Protein AF-A0A1D6JGY8-F1 (afdb_monomer)

Sequence (132 aa):
MLLACAIQQKCKVVDLGIAEDTEESLKEHMDAALRSNADIIITSGGVSMGDRDLVKPCLAKMGKIHFEKIQMKPGKPLTFAEITTQDTPKPSKTVLAFGLPGNPVSCIVCFNLFVVPAIRLLSGWSNPHLQR

Secondary structure (DSSP, 8-state):
-HHHHHHHTT----------SSHHHHHHHHHHHHHTT-SEEEEESS-SSSTT--HHHHHHHHSEEEES--S-SS-TT-EEEEEEE--TTSPPEEEEEEEE-SSHHHHHHHIIIIIHHHHHHHTT-S--SPP-

InterPro domains:
  IPR001453 MoaB/Mog domain [PF00994] (1-120)
  IPR001453 MoaB/Mog domain [SM00852] (1-121)
  IPR008284 Molybdenum cofactor biosynthesis, conserved site [PS01079] (48-81)
  IPR036425 MoaB/Mog-like domain superfamily [G3DSA:3.40.980.10] (1-124)
  IPR036425 MoaB/Mog-like domain superfamily [SSF53218] (1-127)
  IPR038987 Molybdopterin biosynthesis protein MoeA-like [PTHR10192] (1-131)

pLDDT: mean 91.51, std 8.68, range [50.84, 97.94]

Nearest PDB structures (foldseek):
  6gbf-assembly1_A-2  TM=9.812E-01  e=2.760E-16  Arabidopsis thaliana
  6etd-assembly1_A-2  TM=9.806E-01  e=3.335E-16  Arabidopsis thaliana
  6gax-assembly1_A-2  TM=9.807E-01  e=5.184E-16  Arabidopsis thaliana
  6gb4-assembly1_A-2  TM=9.794E-01  e=7.105E-16  Arabidopsis thaliana
  6gbc-assembly1_A-2  TM=9.746E-01  e=6.671E-16  Arabidopsis thaliana

Solvent-accessible surface area (backbone atoms only — not comparable to full-atom values): 7660 Å² total; per-residue (Å²): 109,68,67,59,56,42,48,73,71,70,49,90,83,83,86,84,81,81,66,54,94,43,71,66,45,42,48,54,51,52,53,51,45,62,73,67,68,53,59,66,48,78,49,69,31,41,32,74,90,56,100,61,36,51,48,54,61,51,47,52,75,63,27,50,65,78,43,56,60,49,100,54,83,74,38,34,34,35,26,38,32,44,29,70,46,83,46,93,94,53,79,68,42,74,28,42,35,37,34,26,30,60,53,69,70,24,26,54,48,43,39,58,73,50,48,49,29,50,53,30,45,76,69,67,44,92,72,30,66,82,86,129

Mean predicted aligned error: 4.15 Å

Radius of gyration: 14.37 Å; Cα contacts (8 Å, |Δi|>4): 210; chains: 1; bounding box: 39×30×35 Å

Organism: Zea mays (NCBI:txid4577)

Foldseek 3Di:
DVVVVCVVLVDDDDDLDDFDLDLVSVLVSVVVCVVVVAQEAEAEALQDPDPSSNPVVSLVVQFAKPDQADPDPPWGRKTKTWGWDDDPPDPIGIHIYIYTYNPPVNRVVCCLQPVQLVSCVVVVHPDSGDDD

Structure (mmCIF, N/CA/C/O backbone):
data_AF-A0A1D6JGY8-F1
#
_entry.id   AF-A0A1D6JGY8-F1
#
loop_
_atom_site.group_PDB
_atom_site.id
_atom_site.type_symbol
_atom_site.label_atom_id
_atom_site.label_alt_id
_atom_site.label_comp_id
_atom_site.label_asym_id
_atom_site.label_entity_id
_atom_site.label_seq_id
_atom_site.pdbx_PDB_ins_code
_atom_site.Cartn_x
_atom_site.Cartn_y
_atom_site.Cartn_z
_atom_site.occupancy
_atom_site.B_iso_or_equiv
_atom_site.auth_seq_id
_atom_site.auth_comp_id
_atom_site.auth_asym_id
_atom_site.auth_atom_id
_atom_site.pdbx_PDB_model_num
ATOM 1 N N . MET A 1 1 ? 0.970 9.750 -10.241 1.00 94.19 1 MET A N 1
ATOM 2 C CA . MET A 1 1 ? 1.275 8.463 -10.917 1.00 94.19 1 MET A CA 1
ATOM 3 C C . MET A 1 1 ? 0.310 7.354 -10.501 1.00 94.19 1 MET A C 1
ATOM 5 O O . MET A 1 1 ? -0.418 6.877 -11.361 1.00 94.19 1 MET A O 1
ATOM 9 N N . LEU A 1 2 ? 0.266 6.962 -9.219 1.00 96.06 2 LEU A N 1
ATOM 10 C CA . LEU A 1 2 ? -0.591 5.861 -8.743 1.00 96.06 2 LEU A CA 1
ATOM 11 C C . LEU A 1 2 ? -2.083 6.078 -9.020 1.00 96.06 2 LEU A C 1
ATOM 13 O O . LEU A 1 2 ? -2.740 5.153 -9.486 1.00 96.06 2 LEU A O 1
ATOM 17 N N . LEU A 1 3 ? -2.584 7.306 -8.843 1.00 95.88 3 LEU A N 1
ATOM 18 C CA . LEU A 1 3 ? -3.966 7.667 -9.188 1.00 95.88 3 LEU A CA 1
ATOM 19 C C . LEU A 1 3 ? -4.303 7.301 -10.642 1.00 95.88 3 LEU A C 1
ATOM 21 O O . LEU A 1 3 ? -5.279 6.606 -10.898 1.00 95.88 3 LEU A O 1
ATOM 25 N N . ALA A 1 4 ? -3.448 7.692 -11.592 1.00 96.44 4 ALA A N 1
ATOM 26 C CA . ALA A 1 4 ? -3.633 7.370 -13.006 1.00 96.44 4 ALA A CA 1
ATOM 27 C C . ALA A 1 4 ? -3.590 5.853 -13.264 1.00 96.44 4 ALA A C 1
ATOM 29 O O . ALA A 1 4 ? -4.406 5.343 -14.027 1.00 96.44 4 ALA A O 1
ATOM 30 N N . CYS A 1 5 ? -2.690 5.123 -12.596 1.00 95.56 5 CYS A N 1
ATOM 31 C CA . CYS A 1 5 ? -2.596 3.665 -12.724 1.00 95.56 5 CYS A CA 1
ATOM 32 C C . CYS A 1 5 ? -3.869 2.968 -12.212 1.00 95.56 5 CYS A C 1
ATOM 34 O O . CYS A 1 5 ? -4.387 2.074 -12.875 1.00 95.56 5 CYS A O 1
ATOM 36 N N . ALA A 1 6 ? -4.412 3.401 -11.070 1.00 95.00 6 ALA A N 1
ATOM 37 C CA . ALA A 1 6 ? -5.653 2.862 -10.512 1.00 95.00 6 ALA A CA 1
ATOM 38 C C . ALA A 1 6 ? -6.878 3.193 -11.385 1.00 95.00 6 ALA A C 1
ATOM 40 O O . ALA A 1 6 ? -7.715 2.323 -11.630 1.00 95.00 6 ALA A O 1
ATOM 41 N N . ILE A 1 7 ? -6.946 4.409 -11.940 1.00 95.44 7 ILE A N 1
ATOM 42 C CA . ILE A 1 7 ? -7.990 4.803 -12.902 1.00 95.44 7 ILE A CA 1
ATOM 43 C C . ILE A 1 7 ? -7.931 3.932 -14.166 1.00 95.44 7 ILE A C 1
ATOM 45 O O . ILE A 1 7 ? -8.968 3.513 -14.683 1.00 95.44 7 ILE A O 1
ATOM 49 N N . GLN A 1 8 ? -6.732 3.599 -14.657 1.00 96.31 8 GLN A N 1
ATOM 50 C CA . GLN A 1 8 ? -6.571 2.685 -15.794 1.00 96.31 8 GLN A CA 1
ATOM 51 C C . GLN A 1 8 ? -7.096 1.272 -15.495 1.00 96.31 8 GLN A C 1
ATOM 53 O O . GLN A 1 8 ? -7.629 0.633 -16.400 1.00 96.31 8 GLN A O 1
ATOM 58 N N . GLN A 1 9 ? -7.037 0.822 -14.235 1.00 95.88 9 GLN A N 1
ATOM 59 C CA . GLN A 1 9 ? -7.661 -0.431 -13.780 1.00 95.88 9 GLN A CA 1
ATOM 60 C C . GLN A 1 9 ? -9.172 -0.312 -13.509 1.00 95.88 9 GLN A C 1
ATOM 62 O O . GLN A 1 9 ? -9.779 -1.263 -13.027 1.00 95.88 9 GLN A O 1
ATOM 67 N N . LYS A 1 10 ? -9.797 0.829 -13.839 1.00 96.12 10 LYS A N 1
ATOM 68 C CA . LYS A 1 10 ? -11.237 1.098 -13.666 1.00 96.12 10 LYS A CA 1
ATOM 69 C C . LYS A 1 10 ? -11.708 1.100 -12.206 1.00 96.12 10 LYS A C 1
ATOM 71 O O . LYS A 1 10 ? -12.894 0.922 -11.942 1.00 96.12 10 LYS A O 1
ATOM 76 N N . CYS A 1 11 ? -10.805 1.352 -11.259 1.00 96.00 11 CYS A N 1
ATOM 77 C CA . CYS A 1 11 ? -11.160 1.498 -9.851 1.00 96.00 11 CYS A CA 1
ATOM 78 C C . CYS A 1 11 ? -11.744 2.887 -9.559 1.00 96.00 11 CYS A C 1
ATOM 80 O O . CYS A 1 11 ? -11.301 3.892 -10.120 1.00 96.00 11 CYS A O 1
ATOM 82 N N . LYS A 1 12 ? -12.676 2.961 -8.600 1.00 96.44 12 LYS A N 1
ATOM 83 C CA . LYS A 1 12 ? -13.001 4.221 -7.919 1.00 96.44 12 LYS A CA 1
ATOM 84 C C . LYS A 1 12 ? -11.840 4.570 -6.989 1.00 96.44 12 LYS A C 1
ATOM 86 O O . LYS A 1 12 ? -11.458 3.752 -6.159 1.00 96.44 12 LYS A O 1
ATOM 91 N N . VAL A 1 13 ? -11.291 5.773 -7.128 1.00 96.44 13 VAL A N 1
ATOM 92 C CA . VAL A 1 13 ? -10.118 6.215 -6.365 1.00 96.44 13 VAL A CA 1
ATOM 93 C C . VAL A 1 13 ? -10.528 7.284 -5.357 1.00 96.44 13 VAL A C 1
ATOM 95 O O . VAL A 1 13 ? -11.271 8.202 -5.699 1.00 96.44 13 VAL A O 1
ATOM 98 N N . VAL A 1 14 ? -10.039 7.154 -4.125 1.00 97.00 14 VAL A N 1
ATOM 99 C CA . VAL A 1 14 ? -10.120 8.179 -3.080 1.00 97.00 14 VAL A CA 1
ATOM 100 C C . VAL A 1 14 ? -8.701 8.685 -2.860 1.00 97.00 14 VAL A C 1
ATOM 102 O O . VAL A 1 14 ? -7.843 7.925 -2.420 1.00 97.00 14 VAL A O 1
ATOM 105 N N . ASP A 1 15 ? -8.445 9.936 -3.230 1.00 96.94 15 ASP A N 1
ATOM 106 C CA . ASP A 1 15 ? -7.157 10.581 -2.983 1.00 96.94 15 ASP A CA 1
ATOM 107 C C . ASP A 1 15 ? -7.175 11.222 -1.593 1.00 96.94 15 ASP A C 1
ATOM 109 O O . ASP A 1 15 ? -8.022 12.071 -1.312 1.00 96.94 15 ASP A O 1
ATOM 113 N N . LEU A 1 16 ? -6.269 10.776 -0.724 1.00 96.62 16 LEU A N 1
ATOM 114 C CA . LEU A 1 16 ? -6.126 11.277 0.644 1.00 96.62 16 LEU A CA 1
ATOM 115 C C . LEU A 1 16 ? -4.956 12.257 0.784 1.00 96.62 16 LEU A C 1
ATOM 117 O O . LEU A 1 16 ? -4.721 12.749 1.879 1.00 96.62 16 LEU A O 1
ATOM 121 N N . GLY A 1 17 ? -4.245 12.571 -0.302 1.00 95.94 17 GLY A N 1
ATOM 122 C CA . GLY A 1 17 ? -3.151 13.534 -0.283 1.00 95.94 17 GLY A CA 1
ATOM 123 C C . GLY A 1 17 ? -1.853 12.994 0.321 1.00 95.94 17 GLY A C 1
ATOM 124 O O . GLY A 1 17 ? -1.526 11.811 0.205 1.00 95.94 17 GLY A O 1
ATOM 125 N N . ILE A 1 18 ? -1.065 13.905 0.895 1.00 95.94 18 ILE A N 1
ATOM 126 C CA . ILE A 1 18 ? 0.281 13.642 1.410 1.00 95.94 18 ILE A CA 1
ATOM 127 C C . ILE A 1 18 ? 0.218 13.633 2.938 1.00 95.94 18 ILE A C 1
ATOM 129 O O . ILE A 1 18 ? -0.041 14.671 3.542 1.00 95.94 18 ILE A O 1
ATOM 133 N N . ALA A 1 19 ? 0.503 12.479 3.542 1.00 94.31 19 ALA A N 1
ATOM 134 C CA . ALA A 1 19 ? 0.742 12.383 4.978 1.00 94.31 19 ALA A CA 1
ATOM 135 C C . ALA A 1 19 ? 2.126 12.949 5.324 1.00 94.31 19 ALA A C 1
ATOM 137 O O . ALA A 1 19 ? 3.085 12.772 4.568 1.00 94.31 19 ALA A O 1
ATOM 138 N N . GLU A 1 20 ? 2.233 13.611 6.472 1.00 93.38 20 GLU A N 1
ATOM 139 C CA . GLU A 1 20 ? 3.520 14.041 7.016 1.00 93.38 20 GLU A CA 1
ATOM 140 C C . GLU A 1 20 ? 4.299 12.839 7.577 1.00 93.38 20 GLU A C 1
ATOM 142 O O . GLU A 1 20 ? 3.717 11.800 7.896 1.00 93.38 20 GLU A O 1
ATOM 147 N N . ASP A 1 21 ? 5.617 12.983 7.751 1.00 90.44 21 ASP A N 1
ATOM 148 C CA . ASP A 1 21 ? 6.475 11.959 8.372 1.00 90.44 21 ASP A CA 1
ATOM 149 C C . ASP A 1 21 ? 6.296 11.908 9.910 1.00 90.44 21 ASP A C 1
ATOM 151 O O . ASP A 1 21 ? 7.268 11.945 10.670 1.00 90.44 21 ASP A O 1
ATOM 155 N N . THR A 1 22 ? 5.047 11.858 10.379 1.00 92.19 22 THR A N 1
ATOM 156 C CA . THR A 1 22 ? 4.652 11.747 11.792 1.00 92.19 22 THR A CA 1
ATOM 157 C C . THR A 1 22 ? 3.663 10.597 11.976 1.00 92.19 22 THR A C 1
ATOM 159 O O . THR A 1 22 ? 2.904 10.252 11.065 1.00 92.19 22 THR A O 1
ATOM 162 N N . GLU A 1 23 ? 3.678 9.951 13.148 1.00 90.75 23 GLU A N 1
ATOM 163 C CA . GLU A 1 23 ? 2.783 8.813 13.403 1.00 90.75 23 GLU A CA 1
ATOM 164 C C . GLU A 1 23 ? 1.320 9.264 13.420 1.00 90.75 23 GLU A C 1
ATOM 166 O O . GLU A 1 23 ? 0.444 8.553 12.928 1.00 90.75 23 GLU A O 1
ATOM 171 N N . GLU A 1 24 ? 1.073 10.458 13.955 1.00 93.50 24 GLU A N 1
ATOM 172 C CA . GLU A 1 24 ? -0.236 11.084 14.055 1.00 93.50 24 GLU A CA 1
ATOM 173 C C . GLU A 1 24 ? -0.826 11.336 12.665 1.00 93.50 24 GLU A C 1
ATOM 175 O O . GLU A 1 24 ? -1.913 10.837 12.369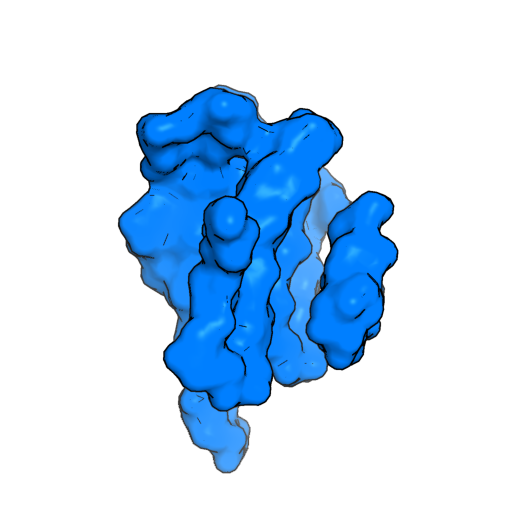 1.00 93.50 24 GLU A O 1
ATOM 180 N N . SER A 1 25 ? -0.083 12.018 11.783 1.00 9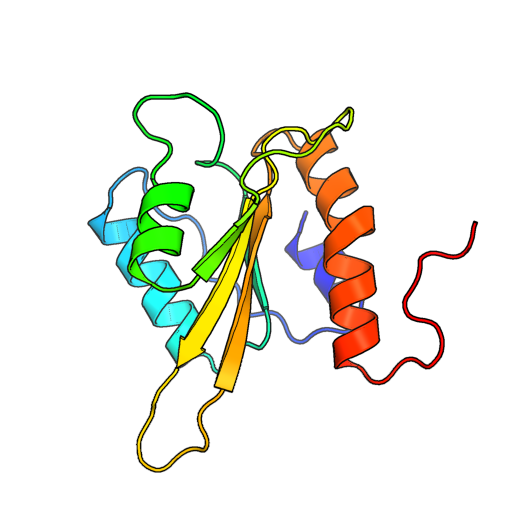4.81 25 SER A N 1
ATOM 181 C CA . SER A 1 25 ? -0.553 12.324 10.426 1.00 94.81 25 SER A CA 1
ATOM 182 C C . SER A 1 25 ? -0.825 11.048 9.632 1.00 94.81 25 SER A C 1
ATOM 184 O O . SER A 1 25 ? -1.879 10.909 9.005 1.00 94.81 25 SER A O 1
ATOM 186 N N . LEU A 1 26 ? 0.083 10.069 9.694 1.00 93.81 26 LEU A N 1
ATOM 187 C CA . LEU A 1 26 ? -0.093 8.810 8.980 1.00 93.81 26 LEU A CA 1
ATOM 188 C C . LEU A 1 26 ? -1.315 8.031 9.484 1.00 93.81 26 LEU A C 1
ATOM 190 O O . LEU A 1 26 ? -2.083 7.502 8.677 1.00 93.81 26 LEU A O 1
ATOM 194 N N . LYS A 1 27 ? -1.523 7.986 10.803 1.00 92.94 27 LYS A N 1
ATOM 195 C CA . LYS A 1 27 ? -2.691 7.336 11.399 1.00 92.94 27 LYS A CA 1
ATOM 196 C C . LYS A 1 27 ? -3.991 8.007 10.959 1.00 92.94 27 LYS A C 1
ATOM 198 O O . LYS A 1 27 ? -4.918 7.307 10.563 1.00 92.94 27 LYS A O 1
ATOM 203 N N . GLU A 1 28 ? -4.053 9.337 10.960 1.00 95.06 28 GLU A N 1
ATOM 204 C CA . GLU A 1 28 ? -5.239 10.079 10.513 1.00 95.06 28 GLU A CA 1
ATOM 205 C C . GLU A 1 28 ? -5.618 9.750 9.063 1.00 95.06 28 GLU A C 1
ATOM 207 O O . GLU A 1 28 ? -6.796 9.516 8.769 1.00 95.06 28 GLU A O 1
ATOM 212 N N . HIS A 1 29 ? -4.626 9.663 8.172 1.00 96.31 29 HIS A N 1
ATOM 213 C CA . HIS A 1 29 ? -4.835 9.288 6.773 1.00 96.31 29 HIS A CA 1
ATOM 214 C C . HIS A 1 29 ? -5.303 7.836 6.634 1.00 96.31 29 HIS A C 1
ATOM 216 O O . HIS A 1 29 ? -6.242 7.562 5.886 1.00 96.31 29 HIS A O 1
ATOM 222 N N . MET A 1 30 ? -4.699 6.899 7.369 1.00 93.38 30 MET A N 1
ATOM 223 C CA . MET A 1 30 ? -5.116 5.494 7.342 1.00 93.38 30 MET A CA 1
ATOM 224 C C . MET A 1 30 ? -6.540 5.312 7.885 1.00 93.38 30 MET A C 1
ATOM 226 O O . MET A 1 30 ? -7.354 4.619 7.273 1.00 93.38 30 MET A O 1
ATOM 230 N N . ASP A 1 31 ? -6.886 5.991 8.979 1.00 93.12 31 ASP A N 1
ATOM 231 C CA . ASP A 1 31 ? -8.235 5.965 9.544 1.00 93.12 31 ASP A CA 1
ATOM 232 C C . ASP A 1 31 ? -9.255 6.597 8.579 1.00 93.12 31 ASP A C 1
ATOM 234 O O . ASP A 1 31 ? -10.373 6.096 8.426 1.00 93.12 31 ASP A O 1
ATOM 238 N N . ALA A 1 32 ? -8.884 7.674 7.873 1.00 94.75 32 ALA A N 1
ATOM 239 C CA . ALA A 1 32 ? -9.710 8.252 6.813 1.00 94.75 32 ALA A CA 1
ATOM 240 C C . ALA A 1 32 ? -9.917 7.271 5.647 1.00 94.75 32 ALA A C 1
ATOM 242 O O . ALA A 1 32 ? -11.037 7.149 5.140 1.00 94.75 32 ALA A O 1
ATOM 243 N N . ALA A 1 33 ? -8.879 6.519 5.270 1.00 94.38 33 ALA A N 1
ATOM 244 C CA . ALA A 1 33 ? -8.966 5.482 4.249 1.00 94.38 33 ALA A CA 1
ATOM 245 C C . ALA A 1 33 ? -9.947 4.372 4.647 1.00 94.38 33 ALA A C 1
ATOM 247 O O . ALA A 1 33 ? -10.818 4.012 3.851 1.00 94.38 33 ALA A O 1
ATOM 248 N N . LEU A 1 34 ? -9.882 3.887 5.890 1.00 91.81 34 LEU A N 1
ATOM 249 C CA . LEU A 1 34 ? -10.809 2.873 6.400 1.00 91.81 34 LEU A CA 1
ATOM 250 C C . LEU A 1 34 ? -12.259 3.378 6.425 1.00 91.81 34 LEU A C 1
ATOM 252 O O . LEU A 1 34 ? -13.168 2.673 5.981 1.00 91.81 34 LEU A O 1
ATOM 256 N N . ARG A 1 35 ? -12.484 4.632 6.844 1.00 91.50 35 ARG A N 1
ATOM 257 C CA . ARG A 1 35 ? -13.817 5.264 6.816 1.00 91.50 35 ARG A CA 1
ATOM 258 C C . ARG A 1 35 ? -14.372 5.452 5.402 1.00 91.50 35 ARG A C 1
ATOM 260 O O . ARG A 1 35 ? -15.589 5.501 5.232 1.00 91.50 35 ARG A O 1
ATOM 267 N N . SER A 1 36 ? -13.514 5.527 4.384 1.00 91.50 36 SER A N 1
ATOM 268 C CA . SER A 1 36 ? -13.928 5.721 2.986 1.00 91.50 36 SER A CA 1
ATOM 269 C C . SER A 1 36 ? -14.561 4.481 2.330 1.00 91.50 36 SER A C 1
ATOM 271 O O . SER A 1 36 ? -14.998 4.551 1.180 1.00 91.50 36 SER A O 1
ATOM 273 N N . ASN A 1 37 ? -14.647 3.354 3.055 1.00 88.06 37 ASN A N 1
ATOM 274 C CA . ASN A 1 37 ? -15.117 2.058 2.556 1.00 88.06 37 ASN A CA 1
ATOM 275 C C . ASN A 1 37 ? -14.263 1.499 1.397 1.00 88.06 37 ASN A C 1
ATOM 277 O O . ASN A 1 37 ? -14.767 0.746 0.562 1.00 88.06 37 ASN A O 1
ATOM 281 N N . ALA A 1 38 ? -12.975 1.843 1.344 1.00 93.25 38 ALA A N 1
ATOM 282 C CA . ALA A 1 38 ? -12.037 1.282 0.375 1.00 93.25 38 ALA A CA 1
ATOM 283 C C . ALA A 1 38 ? -11.844 -0.234 0.578 1.00 93.25 38 ALA A C 1
ATOM 285 O O . ALA A 1 38 ? -12.002 -0.753 1.684 1.00 93.25 38 ALA A O 1
ATOM 286 N N . ASP A 1 39 ? -11.530 -0.955 -0.498 1.00 95.56 39 ASP A N 1
ATOM 287 C CA . ASP A 1 39 ? -11.136 -2.377 -0.456 1.00 95.56 39 ASP A CA 1
ATOM 288 C C . ASP A 1 39 ? -9.610 -2.542 -0.418 1.00 95.56 39 ASP A C 1
ATOM 290 O O . ASP A 1 39 ? -9.089 -3.528 0.103 1.00 95.56 39 ASP A O 1
ATOM 294 N N . ILE A 1 40 ? -8.892 -1.554 -0.963 1.00 97.56 40 ILE A N 1
ATOM 295 C CA . ILE A 1 40 ? -7.435 -1.512 -1.030 1.00 97.56 40 ILE A CA 1
ATOM 296 C C . ILE A 1 40 ? -6.949 -0.133 -0.577 1.00 97.56 40 ILE A C 1
ATOM 298 O O . ILE A 1 40 ? -7.420 0.889 -1.076 1.00 97.56 40 ILE A O 1
ATOM 302 N N . ILE A 1 41 ? -5.964 -0.114 0.316 1.00 97.44 41 ILE A N 1
ATOM 303 C CA . ILE A 1 41 ? -5.180 1.058 0.705 1.00 97.44 41 ILE A CA 1
ATOM 304 C C . ILE A 1 41 ? -3.795 0.932 0.073 1.00 97.44 41 ILE A C 1
ATOM 306 O O . ILE A 1 41 ? -3.162 -0.123 0.129 1.00 97.44 41 ILE A O 1
ATOM 310 N N . ILE A 1 42 ? -3.313 2.013 -0.534 1.00 97.44 42 ILE A N 1
ATOM 311 C CA . ILE A 1 42 ? -1.993 2.062 -1.161 1.00 97.44 42 ILE A CA 1
ATOM 312 C C . ILE A 1 42 ? -1.257 3.274 -0.612 1.00 97.44 42 ILE A C 1
ATOM 314 O O . ILE A 1 42 ? -1.723 4.400 -0.767 1.00 97.44 42 ILE A O 1
ATOM 318 N N . THR A 1 43 ? -0.088 3.046 -0.025 1.00 96.19 43 THR A N 1
ATOM 319 C CA . THR A 1 43 ? 0.853 4.111 0.325 1.00 96.19 43 THR A CA 1
ATOM 320 C C . THR A 1 43 ? 2.097 4.008 -0.550 1.00 96.19 43 THR A C 1
ATOM 322 O O . THR A 1 43 ? 2.393 2.953 -1.116 1.00 96.19 43 THR A O 1
ATOM 325 N N . SER A 1 44 ? 2.832 5.108 -0.698 1.00 94.06 44 SER A N 1
ATOM 326 C CA . SER A 1 44 ? 4.129 5.113 -1.374 1.00 94.06 44 SER A CA 1
ATOM 327 C C . SER A 1 44 ? 5.139 5.925 -0.581 1.00 94.06 44 SER A C 1
ATOM 329 O O . SER A 1 44 ? 4.863 7.079 -0.268 1.00 94.06 44 SER A O 1
ATOM 331 N N . GLY A 1 45 ? 6.312 5.351 -0.317 1.00 88.56 45 GLY A N 1
ATOM 332 C CA . GLY A 1 45 ? 7.288 5.947 0.602 1.00 88.56 45 GLY A CA 1
ATOM 333 C C . GLY A 1 45 ? 7.087 5.470 2.043 1.00 88.56 45 GLY A C 1
ATOM 334 O O . GLY A 1 45 ? 6.181 4.689 2.312 1.00 88.56 45 GLY A O 1
ATOM 335 N N . GLY A 1 46 ? 7.989 5.857 2.949 1.00 83.12 46 GLY A N 1
ATOM 336 C CA . GLY A 1 46 ? 7.910 5.500 4.376 1.00 83.12 46 GLY A CA 1
ATOM 337 C C . GLY A 1 46 ? 8.012 3.998 4.704 1.00 83.12 46 GLY A C 1
ATOM 338 O O . GLY A 1 46 ? 7.584 3.578 5.778 1.00 83.12 46 GLY A O 1
ATOM 339 N N . VAL A 1 47 ? 8.536 3.176 3.781 1.00 76.81 47 VAL A N 1
ATOM 340 C CA . VAL A 1 47 ? 8.659 1.704 3.900 1.00 76.81 47 VAL A CA 1
ATOM 341 C C . VAL A 1 47 ? 10.102 1.181 3.776 1.00 76.81 47 VAL A C 1
ATOM 343 O O . VAL A 1 47 ? 10.320 -0.020 3.622 1.00 76.81 47 VAL A O 1
ATOM 346 N N . SER A 1 48 ? 11.117 2.041 3.793 1.00 80.44 48 SER A N 1
ATOM 347 C CA . SER A 1 48 ? 12.521 1.671 3.544 1.00 80.44 48 SER A CA 1
ATOM 348 C C . SER A 1 48 ? 13.253 1.125 4.798 1.00 80.44 48 SER A C 1
ATOM 350 O O . SER A 1 48 ? 12.775 0.174 5.423 1.00 80.44 48 SER A O 1
ATOM 352 N N . MET A 1 49 ? 14.436 1.669 5.127 1.00 73.12 49 MET A N 1
ATOM 353 C CA . MET A 1 49 ? 15.201 1.426 6.362 1.00 73.12 49 MET A CA 1
ATOM 354 C C . MET A 1 49 ? 15.609 2.727 7.096 1.00 73.12 49 MET A C 1
ATOM 356 O O . MET A 1 49 ? 16.587 2.716 7.835 1.00 73.12 49 MET A O 1
ATOM 360 N N . GLY A 1 50 ? 14.969 3.859 6.812 1.00 71.00 50 GLY A N 1
ATOM 361 C CA . GLY A 1 50 ? 15.211 5.128 7.492 1.00 71.00 50 GLY A CA 1
ATOM 362 C C . GLY A 1 50 ? 14.430 5.245 8.802 1.00 71.00 50 GLY A C 1
ATOM 363 O O . GLY A 1 50 ? 13.382 4.628 8.977 1.00 71.00 50 GLY A O 1
ATOM 364 N N . ASP A 1 51 ? 14.909 6.108 9.694 1.00 64.38 51 ASP A N 1
ATOM 365 C CA . ASP A 1 51 ? 14.338 6.321 11.036 1.00 64.38 51 ASP A CA 1
ATOM 366 C C . ASP A 1 51 ? 12.885 6.835 11.022 1.00 64.38 51 ASP A C 1
ATOM 368 O O . ASP A 1 51 ? 12.197 6.802 12.037 1.00 64.38 51 ASP A O 1
ATOM 372 N N . ARG A 1 52 ? 12.407 7.301 9.861 1.00 74.00 52 ARG A N 1
ATOM 373 C CA . ARG A 1 52 ? 11.042 7.799 9.629 1.00 74.00 52 ARG A CA 1
ATOM 374 C C . ARG A 1 52 ? 10.179 6.859 8.787 1.00 74.00 52 ARG A C 1
ATOM 376 O O . ARG A 1 52 ? 9.182 7.282 8.210 1.00 74.00 52 ARG A O 1
ATOM 383 N N . ASP A 1 53 ? 10.532 5.580 8.688 1.00 83.56 53 ASP A N 1
ATOM 384 C CA . ASP A 1 53 ? 9.688 4.596 8.005 1.00 83.56 53 ASP A CA 1
ATOM 385 C C . ASP A 1 53 ? 8.510 4.155 8.879 1.00 83.56 53 ASP A C 1
ATOM 387 O O . ASP A 1 53 ? 8.456 3.042 9.405 1.00 83.56 53 ASP A O 1
ATOM 391 N N . LEU A 1 54 ? 7.547 5.064 9.023 1.00 90.00 54 LEU A N 1
ATOM 392 C CA . LEU A 1 54 ? 6.391 4.920 9.904 1.00 90.00 54 LEU A CA 1
ATOM 393 C C . LEU A 1 54 ? 5.283 4.034 9.312 1.00 90.00 54 LEU A C 1
ATOM 395 O O . LEU A 1 54 ? 4.396 3.590 10.040 1.00 90.00 54 LEU A O 1
ATOM 399 N N . VAL A 1 55 ? 5.335 3.703 8.015 1.00 91.19 55 VAL A N 1
ATOM 400 C CA . VAL A 1 55 ? 4.284 2.907 7.354 1.00 91.19 55 VAL A CA 1
ATOM 401 C C . VAL A 1 55 ? 4.232 1.482 7.882 1.00 91.19 55 VAL A C 1
ATOM 403 O O . VAL A 1 55 ? 3.149 0.997 8.195 1.00 91.19 55 VAL A O 1
ATOM 406 N N . LYS A 1 56 ? 5.376 0.808 8.028 1.00 90.81 56 LYS A N 1
ATOM 407 C CA . LYS A 1 56 ? 5.411 -0.564 8.562 1.00 90.81 56 LYS A CA 1
ATOM 408 C C . LYS A 1 56 ? 4.859 -0.656 9.986 1.00 90.81 56 LYS A C 1
ATOM 410 O O . LYS A 1 56 ? 3.930 -1.438 10.182 1.00 90.81 56 LYS A O 1
ATOM 415 N N . PRO A 1 57 ? 5.350 0.125 10.972 1.00 92.56 57 PRO A N 1
ATOM 416 C CA . PRO A 1 57 ? 4.809 0.052 12.324 1.00 92.56 57 PRO A CA 1
ATOM 417 C C . PRO A 1 57 ? 3.339 0.483 12.377 1.00 92.56 57 PRO A C 1
ATOM 419 O O . PRO A 1 57 ? 2.575 -0.110 13.132 1.00 92.56 57 PRO A O 1
ATOM 422 N N . CYS A 1 58 ? 2.908 1.449 11.557 1.00 92.69 58 CYS A N 1
ATOM 423 C CA . CYS A 1 58 ? 1.496 1.820 11.457 1.00 92.69 58 CYS A CA 1
ATOM 424 C C . CYS A 1 58 ? 0.636 0.640 10.969 1.00 92.69 58 CYS A C 1
ATOM 426 O O . CYS A 1 58 ? -0.315 0.252 11.646 1.00 92.69 58 CYS A O 1
ATOM 428 N N . LEU A 1 59 ? 1.020 -0.013 9.866 1.00 93.12 59 LEU A N 1
ATOM 429 C CA . LEU A 1 59 ? 0.317 -1.192 9.348 1.00 93.12 59 LEU A CA 1
ATOM 430 C C . LEU A 1 59 ? 0.317 -2.362 10.341 1.00 93.12 59 LEU A C 1
ATOM 432 O O . LEU A 1 59 ? -0.704 -3.031 10.479 1.00 93.12 59 LEU A O 1
ATOM 436 N N . ALA A 1 60 ? 1.418 -2.581 11.066 1.00 93.25 60 ALA A N 1
ATOM 437 C CA . ALA A 1 60 ? 1.515 -3.611 12.103 1.00 93.25 60 ALA A CA 1
ATOM 438 C C . ALA A 1 60 ? 0.568 -3.358 13.287 1.00 93.25 60 ALA A C 1
ATOM 440 O O . ALA A 1 60 ? 0.050 -4.305 13.873 1.00 93.25 60 ALA A O 1
ATOM 441 N N . LYS A 1 61 ? 0.343 -2.087 13.651 1.00 93.25 61 LYS A N 1
ATOM 442 C CA . LYS A 1 61 ? -0.610 -1.700 14.705 1.00 93.25 61 LYS A CA 1
ATOM 443 C C . LYS A 1 61 ? -2.063 -1.876 14.249 1.00 93.25 61 LYS A C 1
ATOM 445 O O . LYS A 1 61 ? -2.924 -2.155 15.076 1.00 93.25 61 LYS A O 1
ATOM 450 N N . MET A 1 62 ? -2.340 -1.684 12.959 1.00 91.31 62 MET A N 1
ATOM 451 C CA . MET A 1 62 ? -3.701 -1.698 12.406 1.00 91.31 62 MET A CA 1
ATOM 452 C C . MET A 1 62 ? -4.162 -3.079 11.932 1.00 91.31 62 MET A C 1
ATOM 454 O O . MET A 1 62 ? -5.363 -3.330 11.864 1.00 91.31 62 MET A O 1
ATOM 458 N N . GLY A 1 63 ? -3.238 -3.971 11.581 1.00 92.94 63 GLY A N 1
ATOM 459 C CA . GLY A 1 63 ? -3.580 -5.263 11.003 1.00 92.94 63 GLY A CA 1
ATOM 460 C C . GLY A 1 63 ? -2.423 -6.251 10.970 1.00 92.94 63 GLY A C 1
ATOM 461 O O . GLY A 1 63 ? -1.390 -6.087 11.618 1.00 92.94 63 GLY A O 1
ATOM 462 N N . LYS A 1 64 ? -2.607 -7.321 10.202 1.00 96.31 64 LYS A N 1
ATOM 463 C CA . LYS A 1 64 ? -1.635 -8.400 10.067 1.00 96.31 64 LYS A CA 1
ATOM 464 C C . LYS A 1 64 ? -0.704 -8.131 8.892 1.00 96.31 64 LYS A C 1
ATOM 466 O O . LYS A 1 64 ? -1.127 -8.172 7.740 1.00 96.31 64 LYS A O 1
ATOM 471 N N . ILE A 1 65 ? 0.581 -7.935 9.169 1.00 96.38 65 ILE A N 1
ATOM 472 C CA . ILE A 1 65 ? 1.615 -7.916 8.130 1.00 96.38 65 ILE A CA 1
ATOM 473 C C . ILE A 1 65 ? 1.880 -9.344 7.645 1.00 96.38 65 ILE A C 1
ATOM 475 O O . ILE A 1 65 ? 2.133 -10.249 8.438 1.00 96.38 65 ILE A O 1
ATOM 479 N N . HIS A 1 66 ? 1.856 -9.539 6.327 1.00 97.12 66 HIS A N 1
ATOM 480 C CA . HIS A 1 66 ? 2.225 -10.807 5.695 1.00 97.12 66 HIS A CA 1
ATOM 481 C C . HIS A 1 66 ? 3.695 -10.825 5.278 1.00 97.12 66 HIS A C 1
ATOM 483 O O . HIS A 1 66 ? 4.364 -11.846 5.412 1.00 97.12 66 HIS A O 1
ATOM 489 N N . PHE A 1 67 ? 4.199 -9.699 4.770 1.00 95.19 67 PHE A N 1
ATOM 490 C CA . PHE A 1 67 ? 5.612 -9.507 4.463 1.00 95.19 67 PHE A CA 1
ATOM 491 C C . PHE A 1 67 ? 5.956 -8.016 4.393 1.00 95.19 67 PHE A C 1
ATOM 493 O O . PHE A 1 67 ? 5.112 -7.183 4.073 1.00 95.19 67 PHE A O 1
ATOM 500 N N . GLU A 1 68 ? 7.225 -7.692 4.635 1.00 92.56 68 GLU A N 1
ATO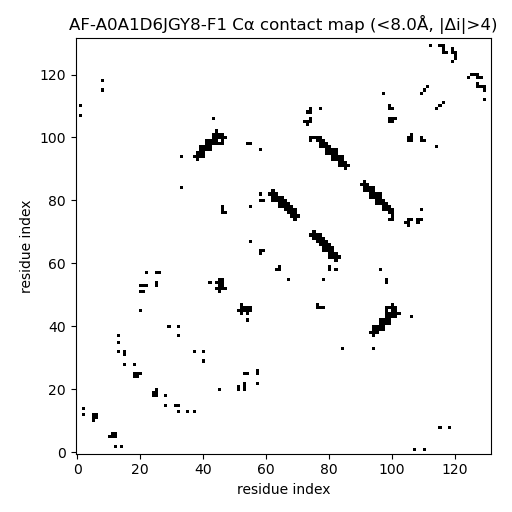M 501 C CA . GLU A 1 68 ? 7.764 -6.317 4.584 1.00 92.56 68 GLU A CA 1
ATOM 502 C C . GLU A 1 68 ? 8.902 -6.159 3.570 1.00 92.56 68 GLU A C 1
ATOM 504 O O . GLU A 1 68 ? 9.402 -5.058 3.319 1.00 92.56 68 GLU A O 1
ATOM 509 N N . LYS A 1 69 ? 9.391 -7.292 3.055 1.00 90.62 69 LYS A N 1
ATOM 510 C CA . LYS A 1 69 ? 10.477 -7.378 2.087 1.00 90.62 69 LYS A CA 1
ATOM 511 C C . LYS A 1 69 ? 10.233 -8.561 1.177 1.00 90.62 69 LYS A C 1
ATOM 513 O O . LYS A 1 69 ? 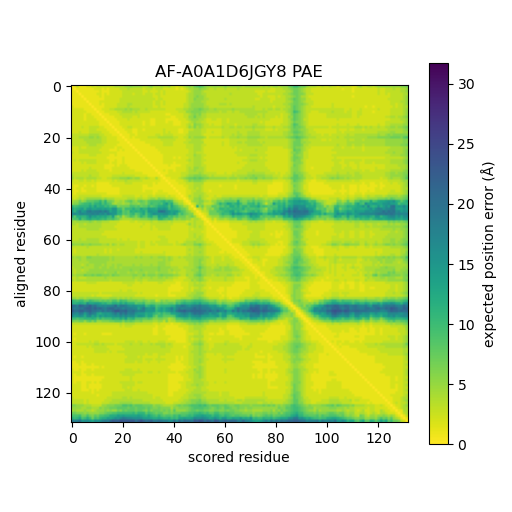9.794 -9.619 1.620 1.00 90.62 69 LYS A O 1
ATOM 518 N N . ILE A 1 70 ? 10.623 -8.393 -0.074 1.00 93.38 70 ILE A N 1
ATOM 519 C CA . ILE A 1 70 ? 10.557 -9.440 -1.085 1.00 93.38 70 ILE A CA 1
ATOM 520 C C . ILE A 1 70 ? 11.863 -9.514 -1.861 1.00 93.38 70 ILE A C 1
ATOM 522 O O . ILE A 1 70 ? 12.567 -8.517 -2.055 1.00 93.38 70 ILE A O 1
ATOM 526 N N . GLN A 1 71 ? 12.208 -10.723 -2.297 1.00 95.12 71 GLN A N 1
ATOM 527 C CA . GLN A 1 71 ? 13.407 -10.969 -3.085 1.00 95.12 71 GLN A CA 1
ATOM 528 C C . GLN A 1 71 ? 13.148 -10.601 -4.550 1.00 95.12 71 GLN A C 1
ATOM 530 O O . GLN A 1 71 ? 12.909 -11.454 -5.397 1.00 95.12 71 GLN A O 1
ATOM 535 N N . MET A 1 72 ? 13.177 -9.303 -4.843 1.00 93.12 72 MET A N 1
ATOM 536 C CA . MET A 1 72 ? 13.013 -8.779 -6.196 1.00 93.12 72 MET A CA 1
ATOM 537 C C . MET A 1 72 ? 13.877 -7.538 -6.433 1.00 93.12 72 MET A C 1
ATOM 539 O O . MET A 1 72 ? 14.303 -6.863 -5.490 1.00 93.12 72 MET A O 1
ATOM 543 N N . LYS A 1 73 ? 14.072 -7.188 -7.706 1.00 93.44 73 LYS A N 1
ATOM 544 C CA . LYS A 1 73 ? 14.677 -5.920 -8.120 1.00 93.44 73 LYS A CA 1
ATOM 545 C C . LYS A 1 73 ? 14.004 -5.402 -9.403 1.00 93.44 73 LYS A C 1
ATOM 547 O O . LYS A 1 73 ? 13.947 -6.168 -10.361 1.00 93.44 73 LYS A O 1
ATOM 552 N N . PRO A 1 74 ? 13.575 -4.123 -9.462 1.00 93.25 74 PRO A N 1
ATOM 553 C CA . PRO A 1 74 ? 13.416 -3.178 -8.343 1.00 93.25 74 PRO A CA 1
ATOM 554 C C . PRO A 1 74 ? 12.224 -3.565 -7.442 1.00 93.25 74 PRO A C 1
ATOM 556 O O . PRO A 1 74 ? 11.409 -4.373 -7.858 1.00 93.25 74 PRO A O 1
ATOM 559 N N . GLY A 1 75 ? 12.109 -3.004 -6.227 1.00 92.56 75 GLY A N 1
ATOM 560 C CA . GLY A 1 75 ? 10.912 -3.205 -5.382 1.00 92.56 75 GLY A CA 1
ATOM 561 C C . GLY A 1 75 ? 11.084 -3.959 -4.057 1.00 92.56 75 GLY A C 1
ATOM 562 O O . GLY A 1 75 ? 10.093 -4.278 -3.410 1.00 92.56 75 GLY A O 1
ATOM 563 N N . LYS A 1 76 ? 12.324 -4.210 -3.611 1.00 92.69 76 LYS A N 1
ATOM 564 C CA . LYS A 1 76 ? 12.622 -4.943 -2.363 1.00 92.69 76 LYS A CA 1
ATOM 565 C C . LYS A 1 76 ? 11.778 -4.540 -1.132 1.00 92.69 76 LYS A C 1
ATOM 567 O O . LYS A 1 76 ? 11.361 -5.464 -0.440 1.00 92.69 76 LYS A O 1
ATOM 572 N N . PRO A 1 77 ? 11.540 -3.249 -0.810 1.00 94.12 77 PRO A N 1
ATOM 573 C CA . PRO A 1 77 ? 10.842 -2.862 0.421 1.00 94.12 7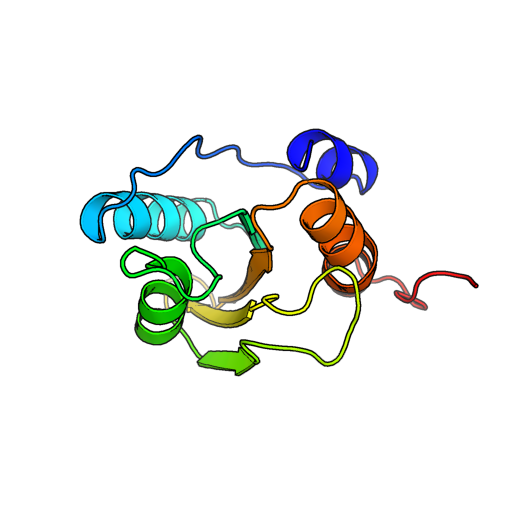7 PRO A CA 1
ATOM 574 C C . PRO A 1 77 ? 9.305 -2.830 0.295 1.00 94.12 77 PRO A C 1
ATOM 576 O O . PRO A 1 77 ? 8.653 -2.063 0.998 1.00 94.12 77 PRO A O 1
ATOM 579 N N . LEU A 1 78 ? 8.709 -3.618 -0.607 1.00 95.81 78 LEU A N 1
ATOM 580 C CA . LEU A 1 78 ? 7.253 -3.767 -0.652 1.00 95.81 78 LEU A CA 1
ATOM 581 C C . LEU A 1 78 ? 6.744 -4.397 0.649 1.00 95.81 78 LEU A C 1
ATOM 583 O O . LEU A 1 78 ? 7.185 -5.483 1.027 1.00 95.81 78 LEU A O 1
ATOM 587 N N . THR A 1 79 ? 5.772 -3.739 1.274 1.00 96.38 79 THR A N 1
ATOM 588 C CA . THR A 1 79 ? 5.052 -4.255 2.442 1.00 96.38 79 THR A CA 1
ATOM 589 C C . THR A 1 79 ? 3.612 -4.580 2.070 1.00 96.38 79 THR A C 1
ATOM 591 O O . THR A 1 79 ? 2.973 -3.820 1.342 1.00 96.38 79 THR A O 1
ATOM 594 N N . PHE A 1 80 ? 3.096 -5.696 2.576 1.00 97.81 80 PHE A N 1
ATOM 595 C CA . PHE A 1 80 ? 1.703 -6.096 2.415 1.00 97.81 80 PHE A CA 1
ATOM 596 C C . PHE A 1 80 ? 1.103 -6.494 3.760 1.00 97.81 80 PHE A C 1
ATOM 598 O O . PHE A 1 80 ? 1.692 -7.284 4.507 1.00 97.81 80 PHE A O 1
ATOM 605 N N . ALA A 1 81 ? -0.078 -5.952 4.043 1.00 97.44 81 ALA A N 1
ATOM 606 C CA . ALA A 1 81 ? -0.829 -6.216 5.255 1.00 97.44 81 ALA A CA 1
ATOM 607 C C . ALA A 1 81 ? -2.326 -6.384 4.971 1.00 97.44 81 ALA A C 1
ATOM 609 O O . ALA A 1 81 ? -2.857 -5.866 3.988 1.00 97.44 81 ALA A O 1
ATOM 610 N N . GLU A 1 82 ? -2.999 -7.088 5.871 1.00 96.81 82 GLU A N 1
ATOM 611 C CA . GLU A 1 82 ? -4.447 -7.252 5.901 1.00 96.81 82 GLU A CA 1
ATOM 612 C C . GLU A 1 82 ? -5.005 -6.538 7.138 1.00 96.81 82 GLU A C 1
ATOM 614 O O . GLU A 1 82 ? -4.571 -6.806 8.259 1.00 96.81 82 GLU A O 1
ATOM 619 N N . ILE A 1 83 ? -5.957 -5.624 6.946 1.00 95.25 83 ILE A N 1
ATOM 620 C CA . 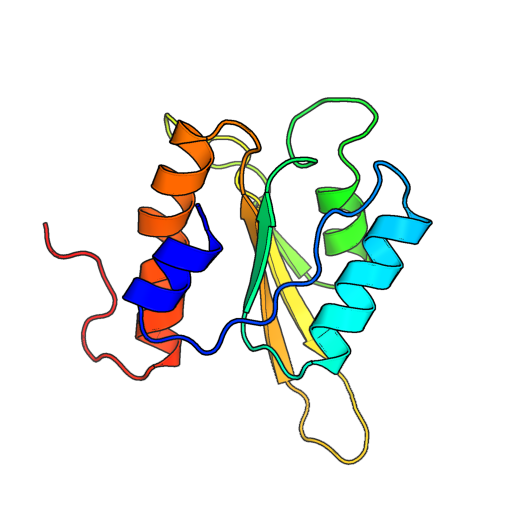ILE A 1 83 ? -6.618 -4.885 8.026 1.00 95.25 83 ILE A CA 1
ATOM 621 C C . ILE A 1 83 ? -8.076 -5.333 8.086 1.00 95.25 83 ILE A C 1
ATOM 623 O O . ILE A 1 83 ? -8.830 -5.135 7.135 1.00 95.25 83 ILE A O 1
ATOM 627 N N . THR A 1 84 ? -8.491 -5.929 9.201 1.00 91.62 84 THR A N 1
ATOM 628 C CA . THR A 1 84 ? -9.886 -6.332 9.414 1.00 91.62 84 THR A CA 1
ATOM 629 C C . THR A 1 84 ? -10.620 -5.234 10.170 1.00 91.62 84 THR A C 1
ATOM 631 O O . THR A 1 84 ? -10.317 -4.971 11.332 1.00 91.62 84 THR A O 1
ATOM 634 N N . THR A 1 85 ? -11.609 -4.606 9.538 1.00 84.69 85 THR A N 1
ATOM 635 C CA . THR A 1 85 ? -12.493 -3.660 10.220 1.00 84.69 85 THR A CA 1
ATOM 636 C C . THR A 1 85 ? -13.645 -4.413 10.880 1.00 84.69 85 THR A C 1
ATOM 638 O O . THR A 1 85 ? -14.295 -5.271 10.275 1.00 84.69 85 THR A O 1
ATOM 641 N N . GLN A 1 86 ? -13.892 -4.108 12.152 1.00 78.12 86 GLN A N 1
ATOM 642 C CA . GLN A 1 86 ? -15.063 -4.568 12.890 1.00 78.12 86 GLN A CA 1
ATOM 643 C C . GLN A 1 86 ? -15.951 -3.352 13.127 1.00 78.12 86 GLN A C 1
ATOM 645 O O . GLN A 1 86 ? -15.669 -2.547 14.006 1.00 78.12 86 GLN A O 1
ATOM 650 N N . ASP A 1 87 ? -16.983 -3.196 12.304 1.00 66.12 87 ASP A N 1
ATOM 651 C CA . ASP A 1 87 ? -17.871 -2.037 12.350 1.00 66.12 87 ASP A CA 1
ATOM 652 C C . ASP A 1 87 ? -19.293 -2.536 12.601 1.00 66.12 87 ASP A C 1
ATOM 654 O O . ASP A 1 87 ? -19.935 -3.039 11.693 1.00 66.12 87 ASP A O 1
ATOM 658 N N . THR A 1 88 ? -19.826 -2.441 13.815 1.00 50.84 88 THR A N 1
ATOM 659 C CA . THR A 1 88 ? -21.251 -2.717 14.065 1.00 50.84 88 THR A CA 1
ATOM 660 C C . THR A 1 88 ? -22.060 -1.495 13.598 1.00 50.84 88 THR A C 1
ATOM 662 O O . THR A 1 88 ? -21.802 -0.401 14.098 1.00 50.84 88 THR A O 1
ATOM 665 N N . PRO A 1 89 ? -23.008 -1.580 12.629 1.00 63.28 89 PRO A N 1
ATOM 666 C CA . PRO A 1 89 ? -23.789 -2.738 12.160 1.00 63.28 89 PRO A CA 1
ATOM 667 C C . PRO A 1 89 ? -23.392 -3.332 10.785 1.00 63.28 89 PRO A C 1
ATOM 669 O O . PRO A 1 89 ? -24.173 -4.079 10.195 1.00 63.28 89 PRO A O 1
ATOM 672 N N . LYS A 1 90 ? -22.235 -2.984 10.218 1.00 64.50 90 LYS A N 1
ATOM 673 C CA . LYS A 1 90 ? -21.771 -3.526 8.931 1.00 64.50 90 LYS A CA 1
ATOM 674 C C . LYS A 1 90 ? -21.096 -4.898 9.120 1.00 64.50 90 LYS A C 1
ATOM 676 O O . LYS A 1 90 ? -20.556 -5.199 10.180 1.00 64.50 90 LYS A O 1
ATOM 681 N N . PRO A 1 91 ? -21.111 -5.774 8.104 1.00 71.12 91 PRO A N 1
ATOM 682 C CA . PRO A 1 91 ? -20.295 -6.982 8.151 1.00 71.12 91 PRO A CA 1
ATOM 683 C C . PRO A 1 91 ? -18.812 -6.608 8.269 1.00 71.12 91 PRO A C 1
ATOM 685 O O . PRO A 1 91 ? -18.368 -5.632 7.658 1.00 71.12 91 PRO A O 1
ATOM 688 N N . SER A 1 92 ? -18.053 -7.394 9.039 1.00 81.00 92 SER A N 1
ATOM 689 C CA . SER A 1 92 ? -16.598 -7.251 9.109 1.00 81.00 92 SER A CA 1
ATOM 690 C C . SER A 1 92 ? -16.004 -7.311 7.707 1.00 81.00 92 SER A C 1
ATOM 692 O O . SER A 1 92 ? -16.340 -8.203 6.924 1.00 81.00 92 SER A O 1
ATOM 694 N N . LYS A 1 93 ? -15.136 -6.352 7.387 1.00 88.19 93 LYS A N 1
ATOM 695 C CA . LYS A 1 93 ? -14.537 -6.221 6.060 1.00 88.19 93 LYS A CA 1
ATOM 696 C C . LYS A 1 93 ? -13.025 -6.309 6.174 1.00 88.19 93 LYS A C 1
ATOM 698 O O . LYS A 1 93 ? -12.410 -5.642 7.001 1.00 88.19 93 LYS A O 1
ATOM 703 N N . THR A 1 94 ? -12.428 -7.112 5.306 1.00 93.38 94 THR A N 1
ATOM 704 C CA . THR A 1 94 ? -10.984 -7.103 5.090 1.00 93.38 94 THR A CA 1
ATOM 705 C C . THR A 1 94 ? -10.625 -5.997 4.099 1.00 93.38 94 THR A C 1
ATOM 707 O O . THR A 1 94 ? -11.194 -5.923 3.010 1.00 93.38 94 THR A O 1
ATOM 710 N N . VAL A 1 95 ? -9.648 -5.171 4.463 1.00 96.06 95 VAL A N 1
ATOM 711 C CA . VAL A 1 95 ? -9.019 -4.165 3.605 1.00 96.06 95 VAL A CA 1
ATOM 712 C C . VAL A 1 95 ? -7.569 -4.572 3.359 1.00 96.06 95 VAL A C 1
ATOM 714 O O . VAL A 1 95 ? -6.817 -4.844 4.296 1.00 96.06 95 VAL A O 1
ATOM 717 N N . LEU A 1 96 ? -7.168 -4.615 2.090 1.00 97.94 96 LEU A N 1
ATOM 718 C CA . LEU A 1 96 ? -5.796 -4.935 1.698 1.00 97.94 96 LEU A CA 1
ATOM 719 C C . LEU A 1 96 ? -4.936 -3.673 1.733 1.00 97.94 96 LEU A C 1
ATOM 721 O O . LEU A 1 96 ? -5.288 -2.683 1.103 1.00 97.94 96 LEU A O 1
ATOM 725 N N . ALA A 1 97 ? -3.792 -3.696 2.410 1.00 97.75 97 ALA A N 1
ATOM 726 C CA . ALA A 1 97 ? -2.895 -2.549 2.493 1.00 97.75 97 ALA A CA 1
ATOM 727 C C . ALA A 1 97 ? -1.539 -2.848 1.840 1.00 97.75 97 ALA A C 1
ATOM 729 O O . ALA A 1 97 ? -0.835 -3.782 2.229 1.00 97.75 97 ALA A O 1
ATOM 730 N N . PHE A 1 98 ? -1.158 -2.029 0.858 1.00 97.88 98 PHE A N 1
ATOM 731 C CA . PHE A 1 98 ? 0.122 -2.112 0.156 1.00 97.88 98 PHE A CA 1
ATOM 732 C C . PHE A 1 98 ? 0.989 -0.896 0.475 1.00 97.88 98 PHE A C 1
ATOM 734 O O . PHE A 1 98 ? 0.681 0.224 0.068 1.00 97.88 98 PHE A O 1
ATOM 741 N N . GLY A 1 99 ? 2.109 -1.133 1.155 1.00 96.69 99 GLY A N 1
ATOM 742 C CA . GLY A 1 99 ? 3.164 -0.148 1.357 1.00 96.69 99 GLY A CA 1
ATOM 743 C C . GLY A 1 99 ? 4.176 -0.205 0.219 1.00 96.69 99 GLY A C 1
ATOM 744 O O . GLY A 1 99 ? 5.095 -1.028 0.247 1.00 96.69 99 GLY A O 1
ATOM 745 N N . LEU A 1 100 ? 3.998 0.638 -0.801 1.00 96.94 100 LEU A N 1
ATOM 746 C CA . LEU A 1 100 ? 4.860 0.656 -1.981 1.00 96.94 100 LEU A CA 1
ATOM 747 C C . LEU A 1 100 ? 6.163 1.436 -1.719 1.00 96.94 100 LEU A C 1
ATOM 749 O O . LEU A 1 100 ? 6.168 2.436 -0.997 1.00 96.94 100 LEU A O 1
ATOM 753 N N . PRO A 1 101 ? 7.284 1.048 -2.354 1.00 94.44 101 PRO A N 1
ATOM 754 C CA . PRO A 1 101 ? 8.533 1.802 -2.266 1.00 94.44 101 PRO A CA 1
ATOM 755 C C . PRO A 1 101 ? 8.378 3.258 -2.734 1.00 94.44 101 PRO A C 1
ATOM 757 O O . PRO A 1 101 ? 7.686 3.520 -3.712 1.00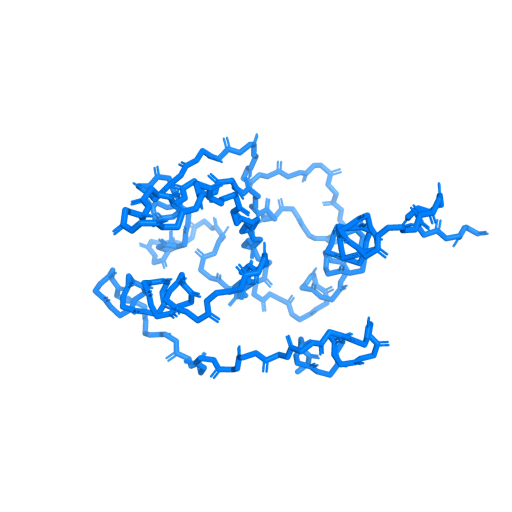 94.44 101 PRO A O 1
ATOM 760 N N . GLY A 1 102 ? 9.091 4.201 -2.107 1.00 93.06 102 GLY A N 1
ATOM 761 C CA . GLY A 1 102 ? 9.050 5.620 -2.505 1.00 93.06 102 GLY A CA 1
ATOM 762 C C . GLY A 1 102 ? 9.755 5.936 -3.831 1.00 93.06 102 GLY A C 1
ATOM 763 O O . GLY A 1 102 ? 9.453 6.933 -4.479 1.00 93.06 102 GLY A O 1
ATOM 764 N N . ASN A 1 103 ? 10.680 5.079 -4.278 1.00 93.94 103 ASN A N 1
ATOM 765 C CA . ASN A 1 103 ? 11.329 5.242 -5.579 1.00 93.94 103 ASN A CA 1
ATOM 766 C C . ASN A 1 103 ? 10.293 5.059 -6.714 1.00 93.94 103 ASN A C 1
ATOM 768 O O . ASN A 1 103 ? 9.688 3.986 -6.776 1.00 93.94 103 ASN A O 1
ATOM 772 N N . PRO A 1 104 ? 10.123 6.022 -7.645 1.00 94.69 104 PRO A N 1
ATOM 773 C CA . PRO A 1 104 ? 9.046 5.978 -8.641 1.00 94.69 104 PRO A CA 1
ATOM 774 C C . PRO A 1 104 ? 9.029 4.717 -9.515 1.00 94.69 104 PRO A C 1
ATOM 776 O O . PRO A 1 104 ? 7.968 4.136 -9.741 1.00 94.69 104 PRO A O 1
ATOM 779 N N . VAL A 1 105 ? 10.203 4.247 -9.953 1.00 95.62 105 VAL A N 1
ATOM 780 C CA . VAL A 1 105 ? 10.329 3.026 -10.768 1.00 95.62 105 VAL A CA 1
ATOM 781 C C . VAL A 1 105 ? 9.940 1.795 -9.951 1.00 95.62 105 VAL A C 1
ATOM 783 O O . VAL A 1 105 ? 9.184 0.946 -10.410 1.00 95.62 105 VAL A O 1
ATOM 786 N N . SER A 1 106 ? 10.421 1.707 -8.712 1.00 95.38 106 SER A N 1
ATOM 787 C CA . SER A 1 106 ? 10.069 0.600 -7.816 1.00 95.38 106 SER A CA 1
ATOM 788 C C . SER A 1 106 ? 8.572 0.594 -7.494 1.00 95.38 106 SER A C 1
ATOM 790 O O . SER A 1 106 ? 7.949 -0.461 -7.503 1.00 95.38 106 SER A O 1
ATOM 792 N N . CYS A 1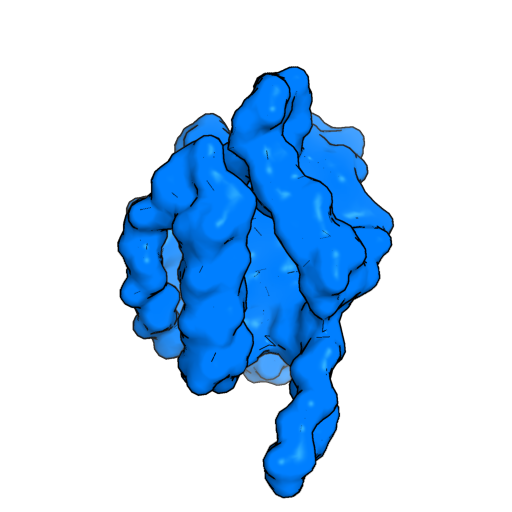 107 ? 7.991 1.772 -7.265 1.00 96.31 107 CYS A N 1
ATOM 793 C CA . CYS A 1 107 ? 6.577 1.963 -6.971 1.00 96.31 107 CYS A CA 1
ATOM 794 C C . CYS A 1 107 ? 5.685 1.439 -8.104 1.00 96.31 107 CYS A C 1
ATOM 796 O O . CYS A 1 107 ? 4.807 0.611 -7.862 1.00 96.31 107 CYS A O 1
ATOM 798 N N . ILE A 1 108 ? 5.945 1.848 -9.354 1.00 96.75 108 ILE A N 1
ATOM 799 C CA . ILE A 1 108 ? 5.129 1.411 -10.495 1.00 96.75 108 ILE A CA 1
ATOM 800 C C . ILE A 1 108 ? 5.314 -0.077 -10.810 1.00 96.75 108 ILE A C 1
ATOM 802 O O . ILE A 1 108 ? 4.349 -0.753 -11.167 1.00 96.75 108 ILE A O 1
ATOM 806 N N . VAL A 1 109 ? 6.523 -0.619 -10.631 1.00 96.44 109 VAL A N 1
ATOM 807 C CA . VAL A 1 109 ? 6.779 -2.057 -10.793 1.00 96.44 109 VAL A CA 1
ATOM 808 C C . VAL A 1 109 ? 6.001 -2.859 -9.748 1.00 96.44 109 VAL A C 1
ATOM 810 O O . VAL A 1 109 ? 5.297 -3.802 -10.106 1.00 96.44 109 VAL A O 1
ATOM 813 N N . CYS A 1 110 ? 6.051 -2.462 -8.473 1.00 96.88 110 CYS A N 1
ATOM 814 C CA . CYS A 1 110 ? 5.283 -3.119 -7.416 1.00 96.88 110 CYS A CA 1
ATOM 815 C C . CYS A 1 110 ? 3.767 -2.985 -7.628 1.00 96.88 110 CYS A C 1
ATOM 817 O O . CYS A 1 110 ? 3.039 -3.957 -7.432 1.00 96.88 110 CYS A O 1
ATOM 819 N N . PHE A 1 111 ? 3.284 -1.824 -8.083 1.00 97.19 111 PHE A N 1
ATOM 820 C CA . PHE A 1 111 ? 1.870 -1.644 -8.412 1.00 97.19 111 PHE A CA 1
ATOM 821 C C . PHE A 1 111 ? 1.414 -2.647 -9.480 1.00 97.19 111 PHE A C 1
ATOM 823 O O . PHE A 1 111 ? 0.433 -3.360 -9.284 1.00 97.19 111 PHE A O 1
ATOM 830 N N . ASN A 1 112 ? 2.152 -2.761 -10.587 1.00 96.25 112 ASN A N 1
ATOM 831 C CA . ASN A 1 112 ? 1.791 -3.684 -11.663 1.00 96.25 112 ASN A CA 1
ATOM 832 C C . ASN A 1 112 ? 1.865 -5.150 -11.227 1.00 96.25 112 ASN A C 1
ATOM 834 O O . ASN A 1 112 ? 0.967 -5.921 -11.542 1.00 96.25 112 ASN A O 1
ATOM 838 N N . LEU A 1 113 ? 2.910 -5.548 -10.500 1.00 95.88 113 LEU A N 1
ATOM 839 C CA . LEU A 1 113 ? 3.125 -6.957 -10.161 1.00 95.88 113 LEU A CA 1
ATOM 840 C C . LEU A 1 113 ? 2.238 -7.464 -9.017 1.00 95.88 113 LEU A C 1
ATOM 842 O O . LEU A 1 113 ? 1.943 -8.655 -8.986 1.00 95.88 113 LEU A O 1
ATOM 846 N N . PHE A 1 114 ? 1.811 -6.593 -8.096 1.00 96.44 114 PHE A N 1
ATOM 847 C CA . PHE A 1 114 ? 1.088 -7.008 -6.885 1.00 96.44 114 PHE A CA 1
ATOM 848 C C . PHE A 1 114 ? -0.297 -6.377 -6.762 1.00 96.44 114 PHE A C 1
ATOM 850 O O . PHE A 1 114 ? -1.265 -7.081 -6.478 1.00 96.44 114 PHE A O 1
ATOM 857 N N . VAL A 1 115 ? -0.422 -5.074 -7.021 1.00 97.50 115 VAL A N 1
ATOM 858 C CA . VAL A 1 115 ? -1.700 -4.368 -6.851 1.00 97.50 115 VAL A CA 1
ATOM 859 C C . VAL A 1 115 ? -2.661 -4.676 -8.001 1.00 97.50 115 VAL A C 1
ATOM 861 O O . VAL A 1 115 ? -3.833 -4.935 -7.751 1.00 97.50 115 VAL A O 1
ATOM 864 N N . VAL A 1 116 ? -2.193 -4.722 -9.254 1.00 97.44 116 VAL A N 1
ATOM 865 C CA . VAL A 1 116 ? -3.060 -5.039 -10.409 1.00 97.44 116 VAL A CA 1
ATOM 866 C C . VAL A 1 116 ? -3.691 -6.437 -10.297 1.00 97.44 116 VAL A C 1
ATOM 868 O O . VAL A 1 116 ? -4.911 -6.533 -10.448 1.00 97.44 116 VAL A O 1
ATOM 871 N N . PRO A 1 117 ? -2.947 -7.521 -9.987 1.00 96.94 117 PRO A N 1
ATOM 872 C CA . PRO A 1 117 ? -3.565 -8.824 -9.757 1.00 96.94 117 PRO A CA 1
ATOM 873 C C . PRO A 1 117 ? -4.550 -8.832 -8.584 1.00 96.94 117 PRO A C 1
ATOM 875 O O . PRO A 1 117 ? -5.594 -9.471 -8.688 1.00 96.94 117 PRO A O 1
ATOM 878 N N . ALA A 1 118 ? -4.267 -8.093 -7.504 1.00 97.00 118 ALA A N 1
ATOM 879 C CA . ALA A 1 118 ? -5.186 -7.970 -6.373 1.00 97.00 118 ALA A CA 1
ATOM 880 C C . ALA A 1 118 ? -6.496 -7.265 -6.769 1.00 97.00 118 ALA A C 1
ATOM 882 O O . ALA A 1 118 ? -7.576 -7.763 -6.459 1.00 97.00 118 ALA A O 1
ATOM 883 N N . ILE A 1 119 ? -6.412 -6.164 -7.526 1.00 97.19 119 ILE A N 1
ATOM 884 C CA . ILE A 1 119 ? -7.579 -5.471 -8.093 1.00 97.19 119 ILE A CA 1
ATOM 885 C C . ILE A 1 119 ? -8.403 -6.430 -8.956 1.00 97.19 119 ILE A C 1
ATOM 887 O O . ILE A 1 119 ? -9.620 -6.505 -8.801 1.00 97.19 119 ILE A O 1
ATOM 891 N N . ARG A 1 120 ? -7.758 -7.176 -9.859 1.00 96.94 120 ARG A N 1
ATOM 892 C CA . ARG A 1 120 ? -8.442 -8.121 -10.755 1.00 96.94 120 ARG A CA 1
ATOM 893 C C . ARG A 1 120 ? -9.144 -9.233 -9.986 1.00 96.94 120 ARG A C 1
ATOM 895 O O . ARG A 1 120 ? -10.294 -9.537 -10.291 1.00 96.94 120 ARG A O 1
ATOM 902 N N . LEU A 1 121 ? -8.477 -9.798 -8.978 1.00 96.12 121 LEU A N 1
ATOM 903 C CA . LEU A 1 121 ? -9.051 -10.831 -8.120 1.00 96.12 121 LEU A CA 1
ATOM 904 C C . LEU A 1 121 ? -10.297 -10.311 -7.389 1.00 96.12 121 LEU A C 1
ATOM 906 O O . LEU A 1 121 ? -11.348 -10.940 -7.460 1.00 96.12 121 LEU A O 1
ATOM 910 N N . LEU A 1 122 ? -10.208 -9.133 -6.762 1.00 95.31 122 LEU A N 1
ATOM 911 C CA . LEU A 1 122 ? -11.345 -8.492 -6.087 1.00 95.31 122 LEU A CA 1
ATOM 912 C C . LEU A 1 122 ? -12.465 -8.088 -7.057 1.00 95.31 122 LEU A C 1
ATOM 914 O O . LEU A 1 122 ? -13.630 -8.050 -6.675 1.00 95.31 122 LEU A O 1
ATOM 918 N N . SER A 1 123 ? -12.129 -7.840 -8.323 1.00 95.81 123 SER A N 1
ATOM 919 C CA . SER A 1 123 ? -13.091 -7.543 -9.391 1.00 95.81 123 SER A CA 1
ATOM 920 C C . SER A 1 123 ? -13.714 -8.800 -10.021 1.00 95.81 123 SER A C 1
ATOM 922 O O . SER A 1 123 ? -14.433 -8.684 -11.010 1.00 95.81 123 SER A O 1
ATOM 924 N N . GLY A 1 124 ? -13.425 -10.001 -9.504 1.00 96.50 124 GLY A N 1
ATOM 925 C CA . GLY A 1 124 ? -14.025 -11.256 -9.970 1.00 96.50 124 GLY A CA 1
ATOM 926 C C . GLY A 1 124 ? -13.432 -11.822 -11.264 1.00 96.50 124 GLY A C 1
ATOM 927 O O . GLY A 1 124 ? -14.086 -12.611 -11.945 1.00 96.50 124 GLY A O 1
ATOM 928 N N . TRP A 1 125 ? -12.209 -11.433 -11.639 1.00 96.19 125 TRP A N 1
ATOM 929 C CA . TRP A 1 125 ? -11.551 -11.983 -12.827 1.00 96.19 125 TRP A CA 1
ATOM 930 C C . TRP A 1 125 ? -11.215 -13.465 -12.632 1.00 96.19 125 TRP A C 1
ATOM 932 O O . TRP A 1 125 ? -10.595 -13.840 -11.640 1.00 96.19 125 TRP A O 1
ATOM 942 N N . SER A 1 126 ? -11.534 -14.295 -13.628 1.00 94.25 126 SER A N 1
ATOM 943 C CA . SER A 1 126 ? -11.202 -15.728 -13.623 1.00 94.25 126 SER A CA 1
ATOM 944 C C . SER A 1 126 ? -9.698 -16.001 -13.741 1.00 94.25 126 SER A C 1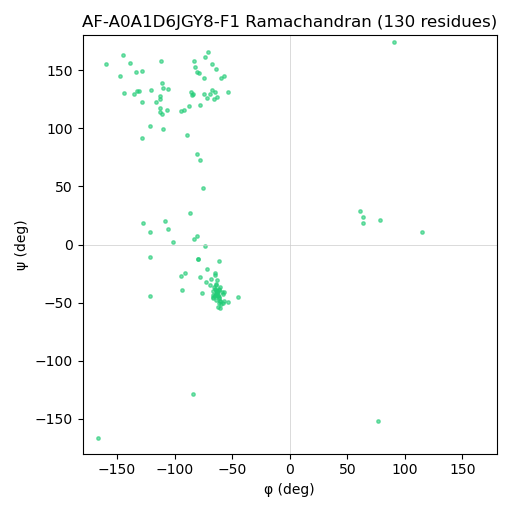
ATOM 946 O O . SER A 1 126 ? -9.207 -16.989 -13.203 1.00 94.25 126 SER A O 1
ATOM 948 N N . ASN A 1 127 ? -8.955 -15.118 -14.415 1.00 92.44 127 ASN A N 1
ATOM 949 C CA . ASN A 1 127 ? -7.496 -15.147 -14.477 1.00 92.44 127 ASN A CA 1
ATOM 950 C C . ASN A 1 127 ? -6.929 -13.767 -14.095 1.00 92.44 127 ASN A C 1
ATOM 952 O O . ASN A 1 127 ? -6.794 -12.894 -14.957 1.00 92.44 127 ASN A O 1
ATOM 956 N N . PRO A 1 128 ? -6.625 -13.536 -12.807 1.00 91.44 128 PRO A N 1
ATOM 957 C CA . PRO A 1 128 ? -6.199 -12.227 -12.317 1.00 91.44 128 PRO A CA 1
ATOM 958 C C . PRO A 1 128 ? -4.719 -11.927 -12.594 1.00 91.44 128 PRO A C 1
ATOM 960 O O . PRO A 1 128 ? -4.283 -10.783 -12.458 1.00 91.44 128 PRO A O 1
ATOM 963 N N . HIS A 1 129 ? -3.927 -12.924 -12.988 1.00 89.12 129 HIS A N 1
ATOM 964 C CA . HIS A 1 129 ? -2.494 -12.756 -13.203 1.00 89.12 129 HIS A CA 1
ATOM 965 C C . HIS A 1 129 ? -2.192 -11.854 -14.408 1.00 89.12 129 HIS A C 1
ATOM 967 O O . HIS A 1 129 ? -2.994 -11.702 -15.332 1.00 89.12 129 HIS A O 1
ATOM 973 N N . LEU A 1 130 ? -1.012 -11.230 -14.405 1.00 82.75 130 LEU A N 1
ATOM 974 C CA . LEU A 1 130 ? -0.512 -10.544 -15.594 1.00 82.75 130 LEU A CA 1
ATOM 975 C C . LEU A 1 130 ? -0.271 -11.578 -16.698 1.00 82.75 130 LEU A C 1
ATOM 977 O O . LEU A 1 130 ? 0.357 -12.610 -16.454 1.00 82.75 130 LEU A O 1
ATOM 981 N N . GLN A 1 131 ? -0.773 -11.298 -17.900 1.00 74.56 131 GLN A N 1
ATOM 982 C CA . GLN A 1 131 ? -0.450 -12.101 -19.073 1.00 74.56 131 GLN A CA 1
ATOM 983 C C . GLN A 1 131 ? 1.024 -11.859 -19.417 1.00 74.56 131 GLN A C 1
ATOM 985 O O . GLN A 1 131 ? 1.471 -10.711 -19.418 1.00 74.56 131 GLN A O 1
ATOM 990 N N . ARG A 1 132 ? 1.770 -12.951 -19.589 1.00 59.69 132 ARG A N 1
ATOM 991 C CA . ARG A 1 132 ? 3.179 -12.936 -19.989 1.00 59.69 132 ARG A CA 1
ATOM 992 C C . ARG A 1 132 ? 3.303 -12.853 -21.499 1.00 59.69 132 ARG A C 1
ATOM 994 O O . ARG A 1 132 ? 2.443 -13.466 -22.168 1.00 59.69 132 ARG A O 1
#